Protein AF-A0A7J8DGW2-F1 (afdb_monomer_lite)

Organism: Rousettus aegyptiacus (NCBI:txid9407)

Sequence (157 aa):
MSVVNRGDPYPQEVGATVQRVMEKLSYSNPYRLVWQSKVGPMPWLGPQTDETIKGLCKRGWKNILLVPIAFTSDHIETLYELDIEYSQVLANECGVENIRRAESLNGNPLFSKALADLVHSHIQSNELCSKQLTLSCPLCVNPVCRETKSFFTSQQL

Foldseek 3Di:
DVCVVLPPCVVVVLVVQVVVVCVVVVVPDDDDDADEDDDDDDDDDGDYPLVVLLVCLVVVNQAEEAEPRPDAADDCCVVPVQVPVVQPVSSVVSVRPYYYYDHGNHVPVVVVVVVVVVVVVCVVVVDLDDPCLCDDRNNDPDPVSVVVSCVSVVDDD

InterPro domains:
  IPR001015 Ferrochelatase [PF00762] (2-122)
  IPR001015 Ferrochelatase [PTHR11108] (1-139)
  IPR001015 Ferrochelatase [TIGR00109] (1-122)
  IPR033644 Ferrochelatase, C-terminal [cd00419] (1-106)

Structure (mmCIF, N/CA/C/O backbone):
data_AF-A0A7J8DGW2-F1
#
_entry.id   AF-A0A7J8DGW2-F1
#
loop_
_atom_site.group_PDB
_atom_site.id
_atom_site.type_symbol
_atom_site.label_atom_id
_atom_site.label_alt_id
_atom_site.label_comp_id
_atom_site.label_asym_id
_atom_site.label_entity_id
_atom_site.label_seq_id
_atom_site.pdbx_PDB_ins_code
_atom_site.Cartn_x
_atom_site.Cartn_y
_atom_site.Cartn_z
_atom_site.occupancy
_atom_site.B_iso_or_equiv
_atom_site.auth_seq_id
_atom_site.auth_comp_id
_atom_site.auth_asym_id
_atom_site.auth_atom_id
_atom_site.pdbx_PDB_model_num
ATOM 1 N N . MET A 1 1 ? 5.940 15.352 2.378 1.00 74.75 1 MET A N 1
ATOM 2 C CA . MET A 1 1 ? 5.194 15.985 1.271 1.00 74.75 1 MET A CA 1
ATOM 3 C C . MET A 1 1 ? 6.064 16.221 0.052 1.00 74.75 1 MET A C 1
ATOM 5 O O . MET A 1 1 ? 5.565 16.010 -1.037 1.00 74.75 1 MET A O 1
ATOM 9 N N . SER A 1 2 ? 7.343 16.590 0.191 1.00 78.31 2 SER A N 1
ATOM 10 C CA . SER A 1 2 ? 8.256 16.771 -0.955 1.00 78.31 2 SER A CA 1
ATOM 11 C C . SER A 1 2 ? 8.295 15.573 -1.914 1.00 78.31 2 SER A C 1
ATOM 13 O O . SER A 1 2 ? 8.260 15.769 -3.122 1.00 78.31 2 SER A O 1
ATOM 15 N N . VAL A 1 3 ? 8.303 14.344 -1.385 1.00 83.50 3 VAL A N 1
ATOM 16 C CA . VAL A 1 3 ? 8.244 13.110 -2.185 1.00 83.50 3 VAL A CA 1
ATOM 17 C C . VAL A 1 3 ? 6.927 12.998 -2.949 1.00 83.50 3 VAL A C 1
ATOM 19 O O . VAL A 1 3 ? 6.945 12.955 -4.167 1.00 83.50 3 VAL A O 1
ATOM 22 N N . VAL A 1 4 ? 5.782 13.042 -2.267 1.00 90.75 4 VAL A N 1
ATOM 23 C CA . VAL A 1 4 ? 4.461 12.968 -2.919 1.00 90.75 4 VAL A CA 1
ATOM 24 C C . VAL A 1 4 ? 4.291 14.066 -3.972 1.00 90.75 4 VAL A C 1
ATOM 26 O O . VAL A 1 4 ? 3.930 13.785 -5.110 1.00 90.75 4 VAL A O 1
ATOM 29 N N . ASN A 1 5 ? 4.643 15.306 -3.628 1.00 94.31 5 ASN A N 1
ATOM 30 C CA . ASN A 1 5 ? 4.501 16.465 -4.509 1.00 94.31 5 ASN A CA 1
ATOM 31 C C . ASN A 1 5 ? 5.420 16.410 -5.736 1.00 94.31 5 ASN A C 1
ATOM 33 O O . ASN A 1 5 ? 5.155 17.115 -6.705 1.00 94.31 5 ASN A O 1
ATOM 37 N N . ARG A 1 6 ? 6.475 15.579 -5.731 1.00 95.56 6 ARG A N 1
ATOM 38 C CA . ARG A 1 6 ? 7.305 15.368 -6.929 1.00 95.56 6 ARG A CA 1
ATOM 39 C C . ARG A 1 6 ? 6.632 14.465 -7.970 1.00 95.56 6 ARG A C 1
ATOM 41 O O . ARG A 1 6 ? 7.143 14.346 -9.081 1.00 95.56 6 ARG A O 1
ATOM 48 N N . GLY A 1 7 ? 5.497 13.864 -7.604 1.00 96.94 7 GLY A N 1
ATOM 49 C CA . GLY A 1 7 ? 4.709 12.921 -8.394 1.00 96.94 7 GLY A CA 1
ATOM 50 C C . GLY A 1 7 ? 5.125 11.475 -8.153 1.00 96.94 7 GLY A C 1
ATOM 51 O O . GLY A 1 7 ? 5.351 10.724 -9.097 1.00 96.94 7 GLY A O 1
ATOM 52 N N . ASP A 1 8 ? 5.295 11.117 -6.882 1.00 97.88 8 ASP A N 1
ATOM 53 C CA . ASP A 1 8 ? 5.523 9.733 -6.472 1.00 97.88 8 ASP A CA 1
ATOM 54 C C . ASP A 1 8 ? 4.230 8.910 -6.668 1.00 97.88 8 ASP A C 1
ATOM 56 O O . ASP A 1 8 ? 3.169 9.367 -6.229 1.00 97.88 8 ASP A O 1
ATOM 60 N N . PRO A 1 9 ? 4.271 7.742 -7.339 1.00 98.12 9 PRO A N 1
ATOM 61 C CA . PRO A 1 9 ? 3.064 6.980 -7.677 1.00 98.12 9 PRO A CA 1
ATOM 62 C C . PRO A 1 9 ? 2.438 6.268 -6.468 1.00 98.12 9 PRO A C 1
ATOM 64 O O . PRO A 1 9 ? 1.257 5.918 -6.499 1.00 98.12 9 PRO A O 1
ATOM 67 N N . TYR A 1 10 ? 3.199 6.098 -5.381 1.00 97.88 10 TYR A N 1
ATOM 68 C CA . TYR A 1 10 ? 2.835 5.260 -4.242 1.00 97.88 10 TYR A CA 1
ATOM 69 C C . TYR A 1 10 ? 1.435 5.534 -3.657 1.00 97.88 10 TYR A C 1
ATOM 71 O O . TYR A 1 10 ? 0.680 4.577 -3.480 1.00 97.88 10 TYR A O 1
ATOM 79 N N . PRO A 1 11 ? 1.000 6.789 -3.400 1.00 97.75 11 PRO A N 1
ATOM 80 C CA . PRO A 1 11 ? -0.316 7.017 -2.804 1.00 97.75 11 PRO A CA 1
ATOM 81 C C . PRO A 1 11 ? -1.478 6.535 -3.676 1.00 97.75 11 PRO A C 1
ATOM 83 O O . PRO A 1 11 ? -2.492 6.069 -3.155 1.00 97.75 11 PRO A O 1
ATOM 86 N N . GLN A 1 12 ? -1.328 6.645 -4.999 1.00 98.38 12 GLN A N 1
ATOM 87 C CA . GLN A 1 12 ? -2.347 6.214 -5.948 1.00 98.38 12 GLN A CA 1
ATOM 88 C C . GLN A 1 12 ? -2.410 4.685 -6.016 1.00 98.38 12 GLN A C 1
ATOM 90 O O . GLN A 1 12 ? -3.507 4.129 -5.968 1.00 98.38 12 GLN A O 1
ATOM 95 N N . GLU A 1 13 ? -1.260 4.012 -6.060 1.00 98.69 13 GLU A N 1
ATOM 96 C CA . GLU A 1 13 ? -1.193 2.549 -6.122 1.00 98.69 13 GLU A CA 1
ATOM 97 C C . GLU A 1 13 ? -1.698 1.898 -4.827 1.00 98.69 13 GLU A C 1
ATOM 99 O O . GLU A 1 13 ? -2.487 0.953 -4.874 1.00 98.69 13 GLU A O 1
ATOM 104 N N . VAL A 1 14 ? -1.353 2.453 -3.659 1.00 98.62 14 VAL A N 1
ATOM 105 C CA . VAL A 1 14 ? -1.909 1.999 -2.371 1.00 98.62 14 VAL A CA 1
ATOM 106 C C . VAL A 1 14 ? -3.424 2.208 -2.328 1.00 98.62 14 VAL A C 1
ATOM 108 O O . VAL A 1 14 ? -4.160 1.308 -1.917 1.00 98.62 14 VAL A O 1
ATOM 111 N N . GLY A 1 15 ? -3.913 3.360 -2.799 1.00 98.62 15 GLY A N 1
ATOM 112 C CA . GLY A 1 15 ? -5.348 3.625 -2.924 1.00 98.62 15 GLY A CA 1
ATOM 113 C C . GLY A 1 15 ? -6.062 2.609 -3.821 1.00 98.62 15 GLY A C 1
ATOM 114 O O . GLY A 1 15 ? -7.143 2.134 -3.469 1.00 98.62 15 GLY A O 1
ATOM 115 N N . ALA A 1 16 ? -5.439 2.218 -4.937 1.00 98.81 16 ALA A N 1
ATOM 116 C CA . ALA A 1 16 ? -5.964 1.189 -5.828 1.00 98.81 16 ALA A CA 1
ATOM 117 C C . ALA A 1 16 ? -6.037 -0.188 -5.142 1.00 98.81 16 ALA A C 1
ATOM 119 O O . ALA A 1 16 ? -7.059 -0.867 -5.255 1.00 98.81 16 ALA A O 1
ATOM 120 N N . THR A 1 17 ? -5.013 -0.581 -4.378 1.00 98.81 17 THR A N 1
ATOM 121 C CA . THR A 1 17 ? -5.021 -1.833 -3.601 1.00 98.81 17 THR A CA 1
ATOM 122 C C . THR A 1 17 ? -6.153 -1.853 -2.576 1.00 98.81 17 THR A C 1
ATOM 124 O O . THR A 1 17 ? -6.921 -2.816 -2.532 1.00 98.81 17 THR A O 1
ATOM 127 N N . VAL A 1 18 ? -6.321 -0.773 -1.801 1.00 98.75 18 VAL A N 1
ATOM 128 C CA . VAL A 1 18 ? -7.431 -0.647 -0.839 1.00 98.75 18 VAL A CA 1
ATOM 129 C C . VAL A 1 18 ? -8.774 -0.806 -1.547 1.00 98.75 18 VAL A C 1
ATOM 131 O O . VAL A 1 18 ? -9.624 -1.567 -1.089 1.00 98.75 18 VAL A O 1
ATOM 134 N N . GLN A 1 19 ? -8.956 -0.135 -2.686 1.00 98.75 19 GLN A N 1
ATOM 135 C CA . GLN A 1 19 ? -10.193 -0.213 -3.456 1.00 98.75 19 GLN A CA 1
ATOM 136 C C . GLN A 1 19 ? -10.509 -1.654 -3.887 1.00 98.75 19 GLN A C 1
ATOM 138 O O . GLN A 1 19 ? -11.624 -2.124 -3.670 1.00 98.75 19 GLN A O 1
ATOM 143 N N . ARG A 1 20 ? -9.521 -2.392 -4.415 1.00 98.81 20 ARG A N 1
ATOM 144 C CA . ARG A 1 20 ? -9.693 -3.800 -4.820 1.00 98.81 20 ARG A CA 1
ATOM 145 C C . ARG A 1 20 ? -10.025 -4.724 -3.653 1.00 98.81 20 ARG A C 1
ATOM 147 O O . ARG A 1 20 ? -10.849 -5.626 -3.806 1.00 98.81 20 ARG A O 1
ATOM 154 N N . VAL A 1 21 ? -9.421 -4.500 -2.486 1.00 98.75 21 VAL A N 1
ATOM 155 C CA . VAL A 1 21 ? -9.746 -5.258 -1.269 1.00 98.75 21 VAL A CA 1
ATOM 156 C C . VAL A 1 21 ? -11.194 -5.001 -0.852 1.00 98.75 21 VAL A C 1
ATOM 158 O O . VAL A 1 21 ? -11.938 -5.950 -0.609 1.00 98.75 21 VAL A O 1
ATOM 161 N N . MET A 1 22 ? -11.630 -3.742 -0.834 1.00 98.75 22 MET A N 1
ATOM 162 C CA . MET A 1 22 ? -12.994 -3.397 -0.426 1.00 98.75 22 MET A CA 1
ATOM 163 C C . MET A 1 22 ? -14.056 -3.875 -1.423 1.00 98.75 22 MET A C 1
ATOM 165 O O . MET A 1 22 ? -15.109 -4.349 -0.994 1.00 98.75 22 MET A O 1
ATOM 169 N N . GLU A 1 23 ? -13.762 -3.846 -2.728 1.00 98.81 23 GLU A N 1
ATOM 170 C CA . GLU A 1 23 ? -14.583 -4.485 -3.767 1.00 98.81 23 GLU A CA 1
ATOM 171 C C . GLU A 1 23 ? -14.743 -5.986 -3.500 1.00 98.81 23 GLU A C 1
ATOM 173 O O . GLU A 1 23 ? -15.860 -6.505 -3.500 1.00 98.81 23 GLU A O 1
ATOM 178 N N . LYS A 1 24 ? -13.639 -6.690 -3.213 1.00 98.62 24 LYS A N 1
ATOM 179 C CA . LYS A 1 24 ? -13.655 -8.131 -2.920 1.00 98.62 24 LYS A CA 1
ATOM 180 C C . LYS A 1 24 ? -14.465 -8.463 -1.664 1.00 98.62 24 LYS A C 1
ATOM 182 O O . LYS A 1 24 ? -15.117 -9.505 -1.624 1.00 98.62 24 LYS A O 1
ATOM 187 N N . LEU A 1 25 ? -14.445 -7.578 -0.669 1.00 98.62 25 LEU A N 1
ATOM 188 C CA . LEU A 1 25 ? -15.220 -7.683 0.571 1.00 98.62 25 LEU A CA 1
ATOM 189 C C . LEU A 1 25 ? -16.665 -7.174 0.432 1.00 98.62 25 LEU A C 1
ATOM 191 O O . LEU A 1 25 ? -17.389 -7.117 1.422 1.00 98.62 25 LEU A O 1
ATOM 195 N N . SER A 1 26 ? -17.099 -6.802 -0.779 1.00 98.56 26 SER A N 1
ATOM 196 C CA . SER A 1 26 ? -18.443 -6.267 -1.049 1.00 98.56 26 SER A CA 1
ATOM 197 C C . SER A 1 26 ? -18.811 -5.074 -0.158 1.00 98.56 26 SER A C 1
ATOM 199 O O . SER A 1 26 ? -19.972 -4.906 0.205 1.00 98.56 26 SER A O 1
ATOM 201 N N . TYR A 1 27 ? -17.818 -4.260 0.219 1.00 98.44 27 TYR A N 1
ATOM 202 C CA . TYR A 1 27 ? -17.980 -3.114 1.120 1.00 98.44 27 TYR A CA 1
ATOM 203 C C . TYR A 1 27 ? -18.729 -3.446 2.422 1.00 98.44 27 TYR A C 1
ATOM 205 O O . TYR A 1 27 ? -19.498 -2.628 2.925 1.00 98.44 27 TYR A O 1
ATOM 213 N N . SER A 1 28 ? -18.498 -4.636 2.990 1.00 98.56 28 SER A N 1
ATOM 214 C CA . SER A 1 28 ? -19.184 -5.102 4.206 1.00 98.56 28 SER A CA 1
ATOM 215 C C . SER A 1 28 ? -19.019 -4.175 5.418 1.00 98.56 28 SER A C 1
ATOM 217 O O . SER A 1 28 ? -19.827 -4.216 6.343 1.00 98.56 28 SER A O 1
ATOM 219 N N . ASN A 1 29 ? -17.974 -3.341 5.429 1.00 98.62 29 ASN A N 1
ATOM 220 C CA . ASN A 1 29 ? -17.651 -2.405 6.501 1.00 98.62 29 ASN A CA 1
ATOM 221 C C . ASN A 1 29 ? -17.153 -1.064 5.927 1.00 98.62 29 ASN A C 1
ATOM 223 O O . ASN A 1 29 ? -16.546 -1.039 4.851 1.00 98.62 29 ASN A O 1
ATOM 227 N N . PRO A 1 30 ? -17.356 0.061 6.641 1.00 98.44 30 PRO A N 1
ATOM 228 C CA . PRO A 1 30 ? -16.754 1.338 6.269 1.00 98.44 30 PRO A CA 1
ATOM 229 C C . PRO A 1 30 ? -15.231 1.298 6.453 1.00 98.44 30 PRO A C 1
ATOM 231 O O . PRO A 1 30 ? -14.725 0.644 7.362 1.00 98.44 30 PRO A O 1
ATOM 234 N N . TYR A 1 31 ? -14.500 2.043 5.621 1.00 98.69 31 TYR A N 1
ATOM 235 C CA . TYR A 1 31 ? -13.035 2.069 5.652 1.00 98.69 31 TYR A CA 1
ATOM 236 C C . TYR A 1 31 ? -12.464 3.469 5.407 1.00 98.69 31 TYR A C 1
ATOM 238 O O . TYR A 1 31 ? -13.136 4.368 4.883 1.00 98.69 31 TYR A O 1
ATOM 246 N N . ARG A 1 32 ? -11.195 3.652 5.781 1.00 98.50 32 ARG A N 1
ATOM 247 C CA . ARG A 1 32 ? -10.353 4.804 5.436 1.00 98.50 32 ARG A CA 1
ATOM 248 C C . ARG A 1 32 ? -8.932 4.315 5.172 1.00 98.50 32 ARG A C 1
ATOM 250 O O . ARG A 1 32 ? -8.439 3.471 5.909 1.00 98.50 32 ARG A O 1
ATOM 257 N N . LEU A 1 33 ? -8.286 4.873 4.149 1.00 98.56 33 LEU A N 1
ATOM 258 C CA . LEU A 1 33 ? -6.838 4.768 3.973 1.00 98.56 33 LEU A CA 1
ATOM 259 C C . LEU A 1 33 ? -6.174 5.900 4.763 1.00 98.56 33 LEU A C 1
ATOM 261 O O . LEU A 1 33 ? -6.523 7.068 4.583 1.00 98.56 33 LEU A O 1
ATOM 265 N N . VAL A 1 34 ? -5.239 5.534 5.634 1.00 97.56 34 VAL A N 1
ATOM 266 C CA . VAL A 1 34 ? -4.460 6.437 6.488 1.00 97.56 34 VAL A CA 1
ATOM 267 C C . VAL A 1 34 ? -2.986 6.045 6.443 1.00 97.56 34 VAL A C 1
ATOM 269 O O . VAL A 1 34 ? -2.650 4.974 5.939 1.00 97.56 34 VAL A O 1
ATOM 272 N N . TRP A 1 35 ? -2.107 6.914 6.937 1.00 95.69 35 TRP A N 1
ATOM 273 C CA . TRP A 1 35 ? -0.656 6.757 6.806 1.00 95.69 35 TRP A CA 1
ATOM 274 C C . TRP A 1 35 ? -0.005 6.688 8.185 1.00 95.69 35 TRP A C 1
ATOM 276 O O . TRP A 1 35 ? -0.466 7.329 9.128 1.00 95.69 35 TRP A O 1
ATOM 286 N N . GLN A 1 36 ? 1.039 5.883 8.323 1.00 91.19 36 GLN A N 1
ATOM 287 C CA . GLN A 1 36 ? 1.741 5.660 9.590 1.00 91.19 36 GLN A CA 1
ATOM 288 C C . GLN A 1 36 ? 3.219 6.038 9.481 1.00 91.19 36 GLN A C 1
ATOM 290 O O . GLN A 1 36 ? 3.696 6.394 8.399 1.00 91.19 36 GLN A O 1
ATOM 295 N N . SER A 1 37 ? 3.920 5.949 10.613 1.00 81.31 37 SER A N 1
ATOM 296 C CA . SER A 1 37 ? 5.384 6.007 10.686 1.00 81.31 37 SER A CA 1
ATOM 297 C C . SER A 1 37 ? 5.984 7.318 10.156 1.00 81.31 37 SER A C 1
ATOM 299 O O . SER A 1 37 ? 7.046 7.353 9.531 1.00 81.31 37 SER A O 1
ATOM 301 N N . LYS A 1 38 ? 5.305 8.445 10.424 1.00 84.50 38 LYS A N 1
ATOM 302 C CA . LYS A 1 38 ? 5.885 9.780 10.236 1.00 84.50 38 LYS A CA 1
ATOM 303 C C . LYS A 1 38 ? 7.097 9.937 11.153 1.00 84.50 38 LYS A C 1
ATOM 305 O O . LYS A 1 38 ? 6.958 9.957 12.373 1.00 84.50 38 LYS A O 1
ATOM 310 N N . VAL A 1 39 ? 8.262 10.189 10.559 1.00 82.88 39 VAL A N 1
ATOM 311 C CA . VAL A 1 39 ? 9.483 10.539 11.297 1.00 82.88 39 VAL A CA 1
ATOM 312 C C . VAL A 1 39 ? 9.917 11.980 11.025 1.00 82.88 39 VAL A C 1
ATOM 314 O O . VAL A 1 39 ? 9.900 12.478 9.895 1.00 82.88 39 VAL A O 1
ATOM 317 N N . GLY A 1 40 ? 10.321 12.671 12.088 1.00 85.81 40 GLY A N 1
ATOM 318 C CA . GLY A 1 40 ? 10.801 14.049 12.023 1.00 85.81 40 GLY A CA 1
ATOM 319 C C . GLY A 1 40 ? 9.708 15.117 11.832 1.00 85.81 40 GLY A C 1
ATOM 320 O O . GLY A 1 40 ? 8.514 14.823 11.733 1.00 85.81 40 GLY A O 1
ATOM 321 N N . PRO A 1 41 ? 10.112 16.400 11.798 1.00 86.88 41 PRO A N 1
ATOM 322 C CA . PRO A 1 41 ? 9.188 17.533 11.889 1.00 86.88 41 PRO A CA 1
ATOM 323 C C . PRO A 1 41 ? 8.557 17.938 10.551 1.00 86.88 41 PRO A C 1
ATOM 325 O O . PRO A 1 41 ? 7.601 18.712 10.532 1.00 86.88 41 PRO A O 1
ATOM 328 N N . MET A 1 42 ? 9.089 17.450 9.427 1.00 88.31 42 MET A N 1
ATOM 329 C CA . MET A 1 42 ? 8.631 17.858 8.098 1.00 88.31 42 MET A CA 1
ATOM 330 C C . MET A 1 42 ? 7.170 17.443 7.851 1.00 88.31 42 MET A C 1
ATOM 332 O O . MET A 1 42 ? 6.671 16.544 8.521 1.00 88.31 42 MET A O 1
ATOM 336 N N . PRO A 1 43 ? 6.448 18.060 6.896 1.00 87.62 43 PRO A N 1
ATOM 337 C CA . PRO A 1 43 ? 5.099 17.620 6.540 1.00 87.62 43 PRO A CA 1
ATOM 338 C C . PRO A 1 43 ? 5.109 16.251 5.848 1.00 87.62 43 PRO A C 1
ATOM 340 O O . PRO A 1 43 ? 5.881 16.044 4.907 1.00 87.62 43 PRO A O 1
ATOM 343 N N . TRP A 1 44 ? 4.208 15.348 6.238 1.00 92.12 44 TRP A N 1
ATOM 344 C CA . TRP A 1 44 ? 4.013 14.015 5.643 1.00 92.12 44 TRP A CA 1
ATOM 345 C C . TRP A 1 44 ? 2.629 13.891 5.013 1.00 92.12 44 TRP A C 1
ATOM 347 O O . TRP A 1 44 ? 1.768 14.743 5.226 1.00 92.12 44 TRP A O 1
ATOM 357 N N . LEU A 1 45 ? 2.443 12.845 4.209 1.00 93.00 45 LEU A N 1
ATOM 358 C CA . LEU A 1 45 ? 1.124 12.491 3.706 1.00 93.00 45 LEU A CA 1
ATOM 359 C C . LEU A 1 45 ? 0.239 12.074 4.885 1.00 93.00 45 LEU A C 1
ATOM 361 O O . LEU A 1 45 ? 0.686 11.337 5.760 1.00 93.00 45 LEU A O 1
ATOM 365 N N . GLY A 1 46 ? -0.981 12.599 4.928 1.00 93.50 46 GLY A N 1
ATOM 366 C CA . GLY A 1 46 ? -1.942 12.350 5.997 1.00 93.50 46 GLY A CA 1
ATOM 367 C C . GLY A 1 46 ? -3.287 11.845 5.465 1.00 93.50 46 GLY A C 1
ATOM 368 O O . GLY A 1 46 ? -3.466 11.746 4.249 1.00 93.50 46 GLY A O 1
ATOM 369 N N . PRO A 1 47 ? -4.232 11.522 6.365 1.00 95.75 47 PRO A N 1
ATOM 370 C CA . PRO A 1 47 ? -4.140 11.679 7.826 1.00 95.75 47 PRO A CA 1
ATOM 371 C C . PRO A 1 47 ? -3.225 10.635 8.494 1.00 95.75 47 PRO A C 1
ATOM 373 O O . PRO A 1 47 ? -2.990 9.569 7.924 1.00 95.75 47 PRO A O 1
ATOM 376 N N . GLN A 1 48 ? -2.701 10.956 9.685 1.00 94.12 48 GLN A N 1
ATOM 377 C CA . GLN A 1 48 ? -1.867 10.036 10.471 1.00 94.12 48 GLN A CA 1
ATOM 378 C C . GLN A 1 48 ? -2.725 8.976 11.175 1.00 94.12 48 GLN A C 1
ATOM 380 O O . GLN A 1 48 ? -3.865 9.247 11.568 1.00 94.12 48 GLN A O 1
ATOM 385 N N . THR A 1 49 ? -2.194 7.764 11.315 1.00 93.56 49 THR A N 1
ATOM 386 C CA . THR A 1 49 ? -2.923 6.607 11.862 1.00 93.56 49 THR A CA 1
ATOM 387 C C . THR A 1 49 ? -3.303 6.820 13.326 1.00 93.56 49 THR A C 1
ATOM 389 O O . THR A 1 49 ? -4.468 6.647 13.684 1.00 93.56 49 THR A O 1
ATOM 392 N N . ASP A 1 50 ? -2.372 7.291 14.152 1.00 90.81 50 ASP A N 1
ATOM 393 C CA . ASP A 1 50 ? -2.585 7.587 15.571 1.00 90.81 50 ASP A CA 1
ATOM 394 C C . ASP A 1 50 ? -3.635 8.696 15.788 1.00 90.81 50 ASP A C 1
ATOM 396 O O . ASP A 1 50 ? -4.580 8.541 16.567 1.00 90.81 50 ASP A O 1
ATOM 400 N N . GLU A 1 51 ? -3.531 9.803 15.049 1.00 92.44 51 GLU A N 1
ATOM 401 C CA . GLU A 1 51 ? -4.497 10.903 15.081 1.00 92.44 51 GLU A CA 1
ATOM 402 C C . GLU A 1 51 ? -5.880 10.452 14.599 1.00 92.44 51 GLU A C 1
ATOM 404 O O . GLU A 1 51 ? -6.904 10.880 15.143 1.00 92.44 51 GLU A O 1
ATOM 409 N N . THR A 1 52 ? -5.926 9.558 13.607 1.00 94.38 52 THR A N 1
ATOM 410 C CA . THR A 1 52 ? -7.182 9.003 13.096 1.00 94.38 52 THR A CA 1
ATOM 411 C C . THR A 1 52 ? -7.846 8.107 14.131 1.00 94.38 52 THR A C 1
ATOM 413 O O . THR A 1 52 ? -9.041 8.273 14.368 1.00 94.38 52 THR A O 1
ATOM 416 N N . ILE A 1 53 ? -7.101 7.214 14.790 1.00 92.44 53 ILE A N 1
ATOM 417 C CA . ILE A 1 53 ? -7.629 6.366 15.870 1.00 92.44 53 ILE A CA 1
ATOM 418 C C . ILE A 1 53 ? -8.214 7.251 16.979 1.00 92.44 53 ILE A C 1
ATOM 420 O O . ILE A 1 53 ? -9.398 7.130 17.295 1.00 92.44 53 ILE A O 1
ATOM 424 N N . LYS A 1 54 ? -7.449 8.238 17.477 1.00 92.00 54 LYS A N 1
ATOM 425 C CA . LYS A 1 54 ? -7.924 9.237 18.462 1.00 92.00 54 LYS A CA 1
ATOM 426 C C . LYS A 1 54 ? -9.212 9.919 18.003 1.00 92.00 54 LYS A C 1
ATOM 428 O O . LYS A 1 54 ? -10.170 10.069 18.766 1.00 92.00 54 LYS A O 1
ATOM 433 N N . GLY A 1 55 ? -9.225 10.379 16.755 1.00 94.00 55 GLY A N 1
ATOM 434 C CA . GLY A 1 55 ? -10.338 11.109 16.163 1.00 94.00 55 GLY A CA 1
ATOM 435 C C . GLY A 1 55 ? -11.601 10.264 15.999 1.00 94.00 55 GLY A C 1
ATOM 436 O O . GLY A 1 55 ? -12.699 10.784 16.215 1.00 94.00 55 GLY A O 1
ATOM 437 N N . LEU A 1 56 ? -11.457 8.991 15.631 1.00 95.06 56 LEU A N 1
ATOM 438 C CA . LEU A 1 56 ? -12.550 8.031 15.493 1.00 95.06 56 LEU A CA 1
ATOM 439 C C . LEU A 1 56 ? -13.150 7.681 16.858 1.00 95.06 56 LEU A C 1
ATOM 441 O O . LEU A 1 56 ? -14.367 7.798 17.019 1.00 95.06 56 LEU A O 1
ATOM 445 N N . CYS A 1 57 ? -12.315 7.391 17.860 1.00 91.75 57 CYS A N 1
ATOM 446 C CA . CYS A 1 57 ? -12.767 7.110 19.226 1.00 91.75 57 CYS A CA 1
ATOM 447 C C . CYS A 1 57 ? -13.573 8.275 19.815 1.00 91.75 57 CYS A C 1
ATOM 449 O O . CYS A 1 57 ? -14.683 8.079 20.309 1.00 91.75 57 CYS A O 1
ATOM 451 N N . L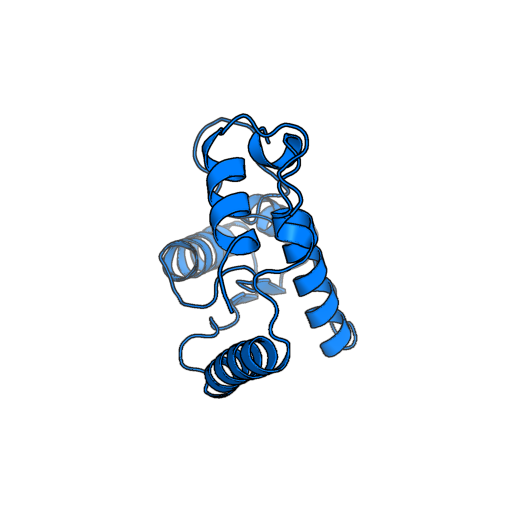YS A 1 58 ? -13.082 9.517 19.668 1.00 93.12 58 LYS A N 1
ATOM 452 C CA . LYS A 1 58 ? -13.801 10.736 20.098 1.00 93.12 58 LYS A CA 1
ATOM 453 C C . LYS A 1 58 ? -15.164 10.915 19.422 1.00 93.12 58 LYS A C 1
ATOM 455 O O . LYS A 1 58 ? -16.008 11.641 19.935 1.00 93.12 58 LYS A O 1
ATOM 460 N N . ARG A 1 59 ? -15.375 10.282 18.265 1.00 95.38 59 ARG A N 1
ATOM 461 C CA . ARG A 1 59 ? -16.630 10.300 17.499 1.00 95.38 59 ARG A CA 1
ATOM 462 C C . ARG A 1 59 ? -17.498 9.060 17.743 1.00 95.38 59 ARG A C 1
ATOM 464 O O . ARG A 1 59 ? -18.482 8.878 17.037 1.00 95.38 59 ARG A O 1
ATOM 471 N N . GLY A 1 60 ? -17.146 8.220 18.717 1.00 94.88 60 GLY A N 1
ATOM 472 C CA . GLY A 1 60 ? -17.915 7.038 19.110 1.00 94.88 60 GLY A CA 1
ATOM 473 C C . GLY A 1 60 ? -17.572 5.753 18.353 1.00 94.88 60 GLY A C 1
ATOM 474 O O . GLY A 1 60 ? -18.184 4.724 18.622 1.00 94.88 60 GLY A O 1
ATOM 475 N N . TRP A 1 61 ? -16.592 5.766 17.444 1.00 95.62 61 TRP A N 1
ATOM 476 C CA . TRP A 1 61 ? -16.120 4.548 16.778 1.00 95.62 61 TRP A CA 1
ATOM 477 C C . TRP A 1 61 ? -15.120 3.826 17.677 1.00 95.62 61 TRP A C 1
ATOM 479 O O . TRP A 1 61 ? -13.970 4.246 17.789 1.00 95.62 61 TRP A O 1
ATOM 489 N N . LYS A 1 62 ? -15.565 2.749 18.326 1.00 93.56 62 LYS A N 1
ATOM 490 C CA . LYS A 1 62 ? -14.784 2.037 19.350 1.00 93.56 62 LYS A CA 1
ATOM 491 C C . LYS A 1 62 ? -14.291 0.650 18.939 1.00 93.56 62 LYS A C 1
ATOM 493 O O . LYS A 1 62 ? -13.575 0.015 19.711 1.00 93.56 62 LYS A O 1
ATOM 498 N N . ASN A 1 63 ? -14.661 0.184 17.748 1.00 95.50 63 ASN A N 1
ATOM 499 C CA . ASN A 1 63 ? -14.217 -1.090 17.192 1.00 95.50 63 ASN A CA 1
ATOM 500 C C . ASN A 1 63 ? -13.462 -0.809 15.887 1.00 95.50 63 ASN A C 1
ATOM 502 O O . ASN A 1 63 ? -14.061 -0.356 14.911 1.00 95.50 63 ASN A O 1
ATOM 506 N N . ILE A 1 64 ? -12.147 -1.025 15.888 1.00 95.31 64 ILE A N 1
ATOM 507 C CA . ILE A 1 64 ? -11.242 -0.647 14.795 1.00 95.31 64 ILE A CA 1
ATOM 508 C C . ILE A 1 64 ? -10.426 -1.870 14.359 1.00 95.31 64 ILE A C 1
ATOM 510 O O . ILE A 1 64 ? -9.870 -2.589 15.188 1.00 95.31 64 ILE A O 1
ATOM 514 N N . LEU A 1 65 ? -10.334 -2.097 13.048 1.00 96.69 65 LEU A N 1
ATOM 515 C CA . LEU A 1 65 ? -9.439 -3.090 12.452 1.00 96.69 65 LEU A CA 1
ATOM 516 C C . LEU A 1 65 ? -8.349 -2.370 11.651 1.00 96.69 65 LEU A C 1
ATOM 518 O O . LEU A 1 65 ? -8.644 -1.679 10.678 1.00 96.69 65 LEU A O 1
ATOM 522 N N . LEU A 1 66 ? -7.098 -2.547 12.063 1.00 95.88 66 LEU A N 1
ATOM 523 C CA . LEU A 1 66 ? -5.908 -2.064 11.372 1.00 95.88 66 LEU A CA 1
ATOM 524 C C . LEU A 1 66 ? -5.481 -3.104 10.332 1.00 95.88 66 LEU A C 1
ATOM 526 O O . LEU A 1 66 ? -5.423 -4.297 10.630 1.00 95.88 66 LEU A O 1
ATOM 530 N N . VAL A 1 67 ? -5.177 -2.664 9.112 1.00 97.38 67 VAL A N 1
ATOM 531 C CA . VAL A 1 67 ? -4.775 -3.550 8.010 1.00 97.38 67 VAL A CA 1
ATOM 532 C C . VAL A 1 67 ? -3.442 -3.056 7.439 1.00 97.38 67 VAL A C 1
ATOM 534 O O . VAL A 1 67 ? -3.423 -1.975 6.844 1.00 97.38 67 VAL A O 1
ATOM 537 N N . PRO A 1 68 ? -2.333 -3.807 7.593 1.00 96.38 68 PRO A N 1
ATOM 538 C CA . PRO A 1 68 ? -1.040 -3.440 7.018 1.00 96.38 68 PRO A CA 1
ATOM 539 C C . PRO A 1 68 ? -1.062 -3.666 5.500 1.00 96.38 68 PRO A C 1
ATOM 541 O O . PRO A 1 68 ? -0.715 -4.729 4.999 1.00 96.38 68 PRO A O 1
ATOM 544 N N . ILE A 1 69 ? -1.545 -2.672 4.752 1.00 97.81 69 ILE A N 1
ATOM 545 C CA . ILE A 1 69 ? -1.887 -2.844 3.330 1.00 97.81 69 ILE A CA 1
ATOM 546 C C . ILE A 1 69 ? -0.688 -2.727 2.376 1.00 97.81 69 ILE A C 1
ATOM 548 O O . ILE A 1 69 ? -0.757 -3.199 1.244 1.00 97.81 69 ILE A O 1
ATOM 552 N N . ALA A 1 70 ? 0.392 -2.071 2.806 1.00 96.94 70 ALA A N 1
ATOM 553 C CA . ALA A 1 70 ? 1.505 -1.677 1.939 1.00 96.94 70 ALA A CA 1
ATOM 554 C C . ALA A 1 70 ? 2.824 -2.405 2.248 1.00 96.94 70 ALA A C 1
ATOM 556 O O . ALA A 1 70 ? 3.866 -2.054 1.699 1.00 96.94 70 ALA A O 1
ATOM 557 N N . PHE A 1 71 ? 2.788 -3.420 3.114 1.00 96.25 71 PHE A N 1
ATOM 558 C CA . PHE A 1 71 ? 3.940 -4.263 3.417 1.00 96.25 71 PHE A CA 1
ATOM 559 C C . PHE A 1 71 ? 3.479 -5.682 3.768 1.00 96.25 71 PHE A C 1
ATOM 561 O O . PHE A 1 71 ? 2.436 -5.864 4.389 1.00 96.25 71 PHE A O 1
ATOM 568 N N . THR A 1 72 ? 4.223 -6.698 3.329 1.00 96.38 72 THR A N 1
ATOM 569 C CA . THR A 1 72 ? 3.697 -8.074 3.231 1.00 96.38 72 THR A CA 1
ATOM 570 C C . THR A 1 72 ? 4.094 -8.997 4.381 1.00 96.38 72 THR A C 1
ATOM 572 O O . THR A 1 72 ? 3.485 -10.051 4.546 1.00 96.38 72 THR A O 1
ATOM 575 N N . SER A 1 73 ? 5.100 -8.640 5.175 1.00 93.94 73 SER A N 1
ATOM 576 C CA . SER A 1 73 ? 5.551 -9.413 6.339 1.00 93.94 73 SER A CA 1
ATOM 577 C C . SER A 1 73 ? 5.479 -8.578 7.606 1.00 93.94 73 SER A C 1
ATOM 579 O O . SER A 1 73 ? 5.446 -7.352 7.529 1.00 93.94 73 SER A O 1
ATOM 581 N N . ASP A 1 74 ? 5.524 -9.214 8.772 1.00 91.06 74 ASP A N 1
ATOM 582 C CA . ASP A 1 74 ? 5.719 -8.472 10.014 1.00 91.06 74 ASP A CA 1
ATOM 583 C C . ASP A 1 74 ? 7.091 -7.779 10.062 1.00 91.06 74 ASP A C 1
ATOM 585 O O . ASP A 1 74 ? 8.085 -8.265 9.515 1.00 91.06 74 ASP A O 1
ATOM 589 N N . HIS A 1 75 ? 7.113 -6.606 10.688 1.00 88.00 75 HIS A N 1
ATOM 590 C CA . HIS A 1 75 ? 8.271 -5.730 10.856 1.00 88.00 75 HIS A CA 1
ATOM 591 C C . HIS A 1 75 ? 8.027 -4.796 12.052 1.00 88.00 75 HIS A C 1
ATOM 593 O O . HIS A 1 75 ? 7.002 -4.908 12.729 1.00 88.00 75 HIS A O 1
ATOM 599 N N . ILE A 1 76 ? 8.974 -3.903 12.358 1.00 80.50 76 ILE A N 1
ATOM 600 C CA . ILE A 1 76 ? 8.892 -3.048 13.552 1.00 80.50 76 ILE A CA 1
ATOM 601 C C . ILE A 1 76 ? 7.611 -2.204 13.561 1.00 80.50 76 ILE A C 1
ATOM 603 O O . ILE A 1 76 ? 6.926 -2.148 14.579 1.00 80.50 76 ILE A O 1
ATOM 607 N N . GLU A 1 77 ? 7.212 -1.654 12.418 1.00 76.75 77 GLU A N 1
ATOM 608 C CA . GLU A 1 77 ? 5.991 -0.862 12.305 1.00 76.75 77 GLU A CA 1
ATOM 609 C C . GLU A 1 77 ? 4.699 -1.681 12.550 1.00 76.75 77 GLU A C 1
ATOM 611 O O . GLU A 1 77 ? 3.725 -1.127 13.051 1.00 76.75 77 GLU A O 1
ATOM 616 N N . THR A 1 78 ? 4.646 -2.999 12.293 1.00 70.25 78 THR A N 1
ATOM 617 C CA . THR A 1 78 ? 3.461 -3.813 12.655 1.00 70.25 78 THR A CA 1
ATOM 618 C C . THR A 1 78 ? 3.503 -4.301 14.098 1.00 70.25 78 THR A C 1
ATOM 620 O O . THR A 1 78 ? 2.523 -4.152 14.826 1.00 70.25 78 THR A O 1
ATOM 623 N N . LEU A 1 79 ? 4.626 -4.879 14.525 1.00 74.69 79 LEU A N 1
ATOM 624 C CA . LEU A 1 79 ? 4.742 -5.528 15.834 1.00 74.69 79 LEU A CA 1
ATOM 625 C C . LEU A 1 79 ? 4.864 -4.536 16.991 1.00 74.69 79 LEU A C 1
ATOM 627 O O . LEU A 1 79 ? 4.508 -4.873 18.117 1.00 74.69 79 LEU A O 1
ATOM 631 N N . TYR A 1 80 ? 5.387 -3.336 16.739 1.00 77.62 80 TYR A N 1
ATOM 632 C CA . TYR A 1 80 ? 5.575 -2.323 17.770 1.00 77.62 80 TYR A CA 1
ATOM 633 C C . TYR A 1 80 ? 4.560 -1.185 17.637 1.00 77.62 80 TYR A C 1
ATOM 635 O O . TYR A 1 80 ? 3.751 -0.993 18.545 1.00 77.62 80 TYR A O 1
ATOM 643 N N . GLU A 1 81 ? 4.536 -0.458 16.513 1.00 77.00 81 GLU A N 1
ATOM 644 C CA . GLU A 1 81 ? 3.650 0.715 16.391 1.00 77.00 81 GLU A CA 1
ATOM 645 C C . GLU A 1 81 ? 2.168 0.305 16.437 1.00 77.00 81 GLU A C 1
ATOM 647 O O . GLU A 1 81 ? 1.403 0.818 17.254 1.00 77.00 81 GLU A O 1
ATOM 652 N N . LEU A 1 82 ? 1.745 -0.669 15.621 1.00 74.31 82 LEU A N 1
ATOM 653 C CA . LEU A 1 82 ? 0.336 -1.078 15.600 1.00 74.31 82 LEU A CA 1
ATOM 654 C C . LEU A 1 82 ? -0.072 -1.871 16.850 1.00 74.31 82 LEU A C 1
ATOM 656 O O . LEU A 1 82 ? -1.105 -1.569 17.454 1.00 74.31 82 LEU A O 1
ATOM 660 N N . ASP A 1 83 ? 0.701 -2.887 17.234 1.00 75.81 83 ASP A N 1
ATOM 661 C CA . ASP A 1 83 ? 0.298 -3.832 18.286 1.00 75.81 83 ASP A CA 1
ATOM 662 C C . ASP A 1 83 ? 0.544 -3.321 19.711 1.00 75.81 83 ASP A C 1
ATOM 664 O O . ASP A 1 83 ? -0.168 -3.735 20.630 1.00 75.81 83 ASP A O 1
ATOM 668 N N . ILE A 1 84 ? 1.516 -2.427 19.917 1.00 75.56 84 ILE A N 1
ATOM 669 C CA . ILE A 1 84 ? 1.867 -1.910 21.246 1.00 75.56 84 ILE A CA 1
ATOM 670 C C . ILE A 1 84 ? 1.415 -0.456 21.374 1.00 75.56 84 ILE A C 1
ATOM 672 O O . ILE A 1 84 ? 0.519 -0.168 22.171 1.00 75.56 84 ILE A O 1
ATOM 676 N N . GLU A 1 85 ? 1.969 0.467 20.585 1.00 77.19 85 GLU A N 1
ATOM 677 C CA . GLU A 1 85 ? 1.644 1.891 20.748 1.00 77.19 85 GLU A CA 1
ATOM 678 C C . GLU A 1 85 ? 0.165 2.174 20.474 1.00 77.19 85 GLU A C 1
ATOM 680 O O . GLU A 1 85 ? -0.518 2.791 21.293 1.00 77.19 85 GLU A O 1
ATOM 685 N N . TYR A 1 86 ? -0.374 1.699 19.352 1.00 77.88 86 TYR A N 1
ATOM 686 C CA . TYR A 1 86 ? -1.754 2.016 18.993 1.00 77.88 86 TYR A CA 1
ATOM 687 C C . TYR A 1 86 ? -2.755 1.106 19.693 1.00 77.88 86 TYR A C 1
ATOM 689 O O . TYR A 1 86 ? -3.753 1.585 20.238 1.00 77.88 86 TYR A O 1
ATOM 697 N N . SER A 1 87 ? -2.498 -0.203 19.699 1.00 73.81 87 SER A N 1
ATOM 698 C CA . SER A 1 87 ? -3.475 -1.166 20.203 1.00 73.81 87 SER A CA 1
ATOM 699 C C . SER A 1 87 ? -3.517 -1.282 21.724 1.00 73.81 87 SER A C 1
ATOM 701 O O . SER A 1 87 ? -4.557 -1.664 22.256 1.00 73.81 87 SER A O 1
ATOM 703 N N . GLN A 1 88 ? -2.435 -0.947 22.435 1.00 76.38 88 GLN A N 1
ATOM 704 C CA . GLN A 1 88 ? -2.402 -1.021 23.900 1.00 76.38 88 GLN A CA 1
ATOM 705 C C . GLN A 1 88 ? -2.422 0.367 24.529 1.00 76.38 88 GLN A C 1
ATOM 707 O O . GLN A 1 88 ? -3.302 0.654 25.336 1.00 76.38 88 GLN A O 1
ATOM 712 N N . VAL A 1 89 ? -1.481 1.243 24.170 1.00 75.50 89 VAL A N 1
ATOM 713 C CA . VAL A 1 89 ? -1.370 2.553 24.831 1.00 75.50 89 VAL A CA 1
ATOM 714 C C . VAL A 1 89 ? -2.528 3.446 24.401 1.00 75.50 89 VAL A C 1
ATOM 716 O O . VAL A 1 89 ? -3.356 3.854 25.218 1.00 75.50 89 VAL A O 1
ATOM 719 N N . LEU A 1 90 ? -2.649 3.681 23.097 1.00 75.75 90 LEU A N 1
ATOM 720 C CA . LEU A 1 90 ? -3.594 4.660 22.586 1.00 75.75 90 LEU A CA 1
ATOM 721 C C . LEU A 1 90 ? -5.060 4.232 22.729 1.00 75.75 90 LEU A C 1
ATOM 723 O O . LEU A 1 90 ? -5.946 5.049 22.996 1.00 75.75 90 LEU A O 1
ATOM 727 N N . ALA A 1 91 ? -5.311 2.939 22.557 1.00 73.81 91 ALA A N 1
ATOM 728 C CA . ALA A 1 91 ? -6.604 2.308 22.760 1.00 73.81 91 ALA A CA 1
ATOM 729 C C . ALA A 1 91 ? -7.170 2.561 24.164 1.00 73.81 91 ALA A C 1
ATOM 731 O O . ALA A 1 91 ? -8.325 2.976 24.296 1.00 73.81 91 ALA A O 1
ATOM 732 N N . ASN A 1 92 ? -6.333 2.368 25.190 1.00 77.69 92 ASN A N 1
ATOM 733 C CA . ASN A 1 92 ? -6.694 2.580 26.588 1.00 77.69 92 ASN A CA 1
ATOM 734 C C . ASN A 1 92 ? -6.954 4.062 26.884 1.00 77.69 92 ASN A C 1
ATOM 736 O O . ASN A 1 92 ? -7.930 4.393 27.553 1.00 77.69 92 ASN A O 1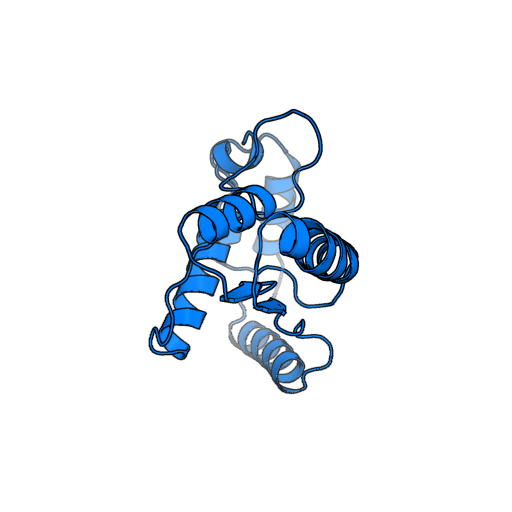
ATOM 740 N N . GLU A 1 93 ? -6.134 4.964 26.340 1.00 83.31 93 GLU A N 1
ATOM 741 C CA . GLU A 1 93 ? -6.313 6.413 26.508 1.00 83.31 93 GLU A CA 1
ATOM 742 C C . GLU A 1 93 ? -7.604 6.937 25.865 1.00 83.31 93 GLU A C 1
ATOM 744 O O . GLU A 1 93 ? -8.222 7.879 26.364 1.00 83.31 93 GLU A O 1
ATOM 749 N N . CYS A 1 94 ? -8.016 6.342 24.743 1.00 84.44 94 CYS A N 1
ATOM 750 C CA . CYS A 1 94 ? -9.149 6.818 23.951 1.00 84.44 94 CYS A CA 1
ATOM 751 C C . CYS A 1 94 ? -10.462 6.065 24.218 1.00 84.44 94 CYS A C 1
ATOM 753 O O . CYS A 1 94 ? -11.480 6.409 23.613 1.00 84.44 94 CYS A O 1
ATOM 755 N N . GLY A 1 95 ? -10.456 5.050 25.087 1.00 84.81 95 GLY A N 1
ATOM 756 C CA . GLY A 1 95 ? -11.635 4.236 25.393 1.00 84.81 95 GLY A CA 1
ATOM 757 C C . GLY A 1 95 ? -12.116 3.383 24.215 1.00 84.81 95 GLY A C 1
ATOM 758 O O . GLY A 1 95 ? -13.327 3.236 24.021 1.00 84.81 95 GLY A O 1
ATOM 759 N N . VAL A 1 96 ? -11.187 2.859 23.406 1.00 87.06 96 VAL A N 1
ATOM 760 C CA . VAL A 1 96 ? -11.509 1.856 22.378 1.00 87.06 96 VAL A CA 1
ATOM 761 C C . VAL A 1 96 ? -11.985 0.579 23.076 1.00 87.06 96 VAL A C 1
ATOM 763 O O . VAL A 1 96 ? -11.429 0.173 24.092 1.00 87.06 96 VAL A O 1
ATOM 766 N N . GLU A 1 97 ? -13.018 -0.062 22.539 1.00 90.50 97 GLU A N 1
ATOM 767 C CA . GLU A 1 97 ? -13.521 -1.335 23.070 1.00 90.50 97 GLU A CA 1
ATOM 768 C C . GLU A 1 97 ? -12.783 -2.505 22.428 1.00 90.50 97 GLU A C 1
ATOM 770 O O . GLU A 1 97 ? -12.365 -3.442 23.108 1.00 90.50 97 GLU A O 1
ATOM 775 N N . ASN A 1 98 ? -12.571 -2.442 21.110 1.00 90.94 98 ASN A N 1
ATOM 776 C CA . ASN A 1 98 ? -11.755 -3.413 20.400 1.00 90.94 98 ASN A CA 1
ATOM 777 C C . ASN A 1 98 ? -10.902 -2.726 19.341 1.00 90.94 98 ASN A C 1
ATOM 779 O O . ASN A 1 98 ? -11.410 -2.058 18.446 1.00 90.94 98 ASN A O 1
ATOM 783 N N . ILE A 1 99 ? -9.604 -2.977 19.383 1.00 91.75 99 ILE A N 1
ATOM 784 C CA . ILE A 1 99 ? -8.706 -2.686 18.278 1.00 91.75 99 ILE A CA 1
ATOM 785 C C . ILE A 1 99 ? -7.942 -3.957 17.957 1.00 91.75 99 ILE A C 1
ATOM 787 O O . ILE A 1 99 ? -7.469 -4.658 18.851 1.00 91.75 99 ILE A O 1
ATOM 791 N N . ARG A 1 100 ? -7.925 -4.323 16.681 1.00 91.81 100 ARG A N 1
ATOM 792 C CA . ARG A 1 100 ? -7.215 -5.508 16.202 1.00 91.81 100 ARG A CA 1
ATOM 793 C C . ARG A 1 100 ? -6.421 -5.142 14.971 1.00 91.81 100 ARG A C 1
ATOM 795 O O . ARG A 1 100 ? -6.767 -4.199 14.266 1.00 91.81 100 ARG A O 1
ATOM 802 N N . ARG A 1 101 ? -5.405 -5.940 14.684 1.00 93.81 101 ARG A N 1
ATOM 803 C CA . ARG A 1 101 ? -4.640 -5.883 13.448 1.00 93.81 101 ARG A CA 1
ATOM 804 C C . ARG A 1 101 ? -4.893 -7.156 12.645 1.00 93.81 101 ARG A C 1
ATOM 806 O O . ARG A 1 101 ? -4.937 -8.246 13.215 1.00 93.81 101 ARG A O 1
ATOM 813 N N . ALA A 1 102 ? -5.095 -7.018 11.339 1.00 96.25 102 ALA A N 1
ATOM 814 C CA . ALA A 1 102 ? -5.081 -8.152 10.425 1.00 96.25 102 ALA A CA 1
ATOM 815 C C . ALA A 1 102 ? -3.659 -8.727 10.335 1.00 96.25 102 ALA A C 1
ATOM 817 O O . ALA A 1 102 ? -2.685 -7.975 10.303 1.00 96.25 102 ALA A O 1
ATOM 818 N N . GLU A 1 103 ? -3.539 -10.052 10.293 1.00 95.88 103 GLU A N 1
ATOM 819 C CA . GLU A 1 103 ? -2.239 -10.705 10.137 1.00 95.88 103 GLU A CA 1
ATOM 820 C C . GLU A 1 103 ? -1.543 -10.218 8.857 1.00 95.88 103 GLU A C 1
ATOM 822 O O . GLU A 1 103 ? -2.185 -10.028 7.818 1.00 95.88 103 GLU A O 1
ATOM 827 N N . SER A 1 104 ? -0.227 -10.018 8.933 1.00 96.06 104 SER A N 1
ATOM 828 C CA . SER A 1 104 ? 0.597 -9.813 7.743 1.00 96.06 104 SER A CA 1
ATOM 829 C C . SER A 1 104 ? 0.519 -11.050 6.838 1.00 96.06 104 SER A C 1
ATOM 831 O O . SER A 1 104 ? 0.231 -12.153 7.301 1.00 96.06 104 SER A O 1
ATOM 833 N N . LEU A 1 105 ? 0.787 -10.904 5.537 1.00 96.81 105 LEU A N 1
ATOM 834 C CA . LEU A 1 105 ? 0.670 -12.036 4.604 1.00 96.81 105 LEU A CA 1
ATOM 835 C C . LEU A 1 105 ? 1.621 -13.184 4.971 1.00 96.81 105 LEU A C 1
ATOM 837 O O . LEU A 1 105 ? 1.244 -14.346 4.814 1.00 96.81 105 LEU A O 1
ATOM 841 N N . ASN A 1 106 ? 2.813 -12.861 5.489 1.00 96.06 106 ASN A N 1
ATOM 842 C CA . ASN A 1 106 ? 3.769 -13.803 6.078 1.00 96.06 106 ASN A CA 1
ATOM 843 C C . ASN A 1 106 ? 3.915 -15.090 5.235 1.00 96.06 106 ASN A C 1
ATOM 845 O O . ASN A 1 106 ? 4.206 -15.032 4.040 1.00 96.06 106 ASN A O 1
ATOM 849 N N . GLY A 1 107 ? 3.719 -16.257 5.854 1.00 96.88 107 GLY A N 1
ATOM 850 C CA . GLY A 1 107 ? 3.838 -17.573 5.227 1.00 96.88 107 GLY A CA 1
ATOM 851 C C . GLY A 1 107 ? 2.555 -18.084 4.573 1.00 96.88 107 GLY A C 1
ATOM 852 O O . GLY A 1 107 ? 2.428 -19.292 4.381 1.00 96.88 107 GLY A O 1
ATOM 853 N N . ASN A 1 108 ? 1.580 -17.220 4.268 1.00 98.12 108 ASN A N 1
ATOM 854 C CA . ASN A 1 108 ? 0.334 -17.658 3.650 1.00 98.12 108 ASN A CA 1
ATOM 855 C C . ASN A 1 108 ? 0.623 -18.321 2.282 1.00 98.12 108 ASN A C 1
ATOM 857 O O . ASN A 1 108 ? 1.117 -17.652 1.370 1.00 98.12 108 ASN A O 1
ATOM 861 N N . PRO A 1 109 ? 0.279 -19.608 2.079 1.00 98.31 109 PRO A N 1
ATOM 862 C CA . PRO A 1 109 ? 0.607 -20.322 0.844 1.00 98.31 109 PRO A CA 1
ATOM 863 C C . PRO A 1 109 ? -0.076 -19.724 -0.394 1.00 98.31 109 PRO A C 1
ATOM 865 O O . PRO A 1 109 ? 0.443 -19.841 -1.506 1.00 98.31 109 PRO A O 1
ATOM 868 N N . LEU A 1 110 ? -1.215 -19.041 -0.225 1.00 98.31 110 LEU A N 1
ATOM 869 C CA . LEU A 1 110 ? -1.866 -18.318 -1.316 1.00 98.31 110 LEU A CA 1
ATOM 870 C C . LEU A 1 110 ? -1.036 -17.110 -1.768 1.00 98.31 110 LEU A C 1
ATOM 872 O O . LEU A 1 110 ? -1.037 -16.791 -2.955 1.00 98.31 110 LEU A O 1
ATOM 876 N N . PHE A 1 111 ? -0.296 -16.473 -0.858 1.00 98.44 111 PHE A N 1
ATOM 877 C CA . PHE A 1 111 ? 0.616 -15.389 -1.210 1.00 98.44 111 PHE A CA 1
ATOM 878 C C . PHE A 1 111 ? 1.820 -15.914 -2.001 1.00 98.44 111 PHE A C 1
ATOM 880 O O . PHE A 1 111 ? 2.138 -15.369 -3.054 1.00 98.44 111 PHE A O 1
ATOM 887 N N . SER A 1 112 ? 2.420 -17.037 -1.590 1.00 98.19 112 SER A N 1
ATOM 888 C CA . SER A 1 112 ? 3.476 -17.692 -2.380 1.00 98.19 112 SER A CA 1
ATOM 889 C C . SER A 1 112 ? 2.985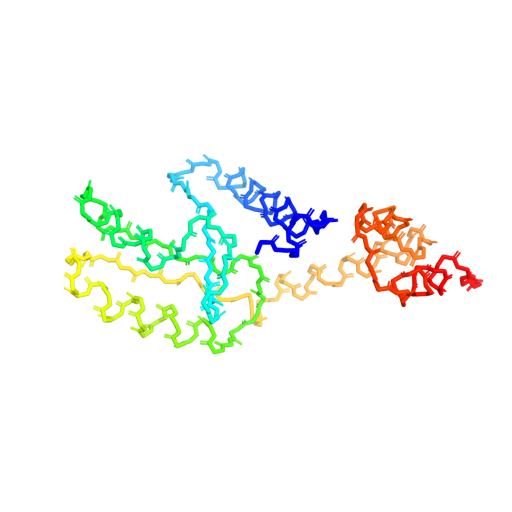 -18.091 -3.776 1.00 98.19 112 SER A C 1
ATOM 891 O O . SER A 1 112 ? 3.694 -17.896 -4.762 1.00 98.19 112 SER A O 1
ATOM 893 N N . LYS A 1 113 ? 1.745 -18.589 -3.881 1.00 98.69 113 LYS A N 1
ATOM 894 C CA . LYS A 1 113 ? 1.104 -18.867 -5.172 1.00 98.69 113 LYS A CA 1
ATOM 895 C C . LYS A 1 113 ? 0.946 -17.598 -6.017 1.00 98.69 113 LYS A C 1
ATOM 897 O O . LYS A 1 113 ? 1.202 -17.654 -7.213 1.00 98.69 113 LYS A O 1
ATOM 902 N N . ALA A 1 114 ? 0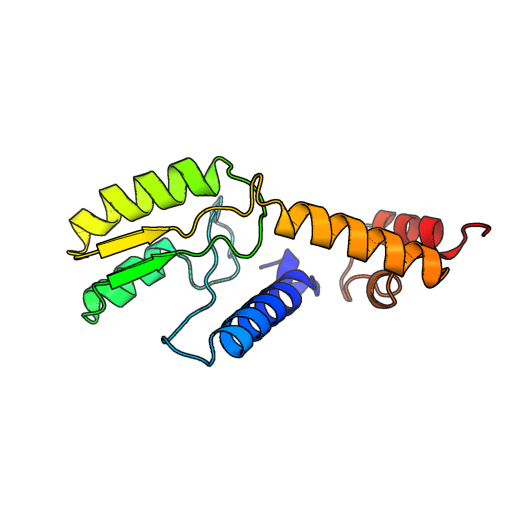.560 -16.473 -5.416 1.00 98.62 114 ALA A N 1
ATOM 903 C CA . ALA A 1 114 ? 0.441 -15.195 -6.118 1.00 98.62 114 ALA A CA 1
ATOM 904 C C . ALA A 1 114 ? 1.795 -14.695 -6.653 1.00 98.62 114 ALA A C 1
ATOM 906 O O . ALA A 1 114 ? 1.865 -14.228 -7.785 1.00 98.62 114 ALA A O 1
ATOM 907 N N . LEU A 1 115 ? 2.882 -14.850 -5.887 1.00 98.75 115 LEU A N 1
ATOM 908 C CA . LEU A 1 115 ? 4.235 -14.529 -6.362 1.00 98.75 115 LEU A CA 1
ATOM 909 C C . LEU A 1 115 ? 4.635 -15.398 -7.562 1.00 98.75 115 LEU A C 1
ATOM 911 O O . LEU A 1 115 ? 5.159 -14.883 -8.549 1.00 98.75 115 LEU A O 1
ATOM 915 N N . ALA A 1 116 ? 4.357 -16.704 -7.499 1.00 98.81 116 ALA A N 1
ATOM 916 C CA . ALA A 1 116 ? 4.618 -17.616 -8.610 1.00 98.81 116 ALA A CA 1
ATOM 917 C C . ALA A 1 116 ? 3.807 -17.243 -9.862 1.00 98.81 116 ALA A C 1
ATOM 919 O O . ALA A 1 116 ? 4.348 -17.252 -10.964 1.00 98.81 116 ALA A O 1
ATOM 920 N N . ASP A 1 117 ? 2.536 -16.875 -9.691 1.00 98.81 117 ASP A N 1
ATOM 921 C CA . ASP A 1 117 ? 1.647 -16.456 -10.778 1.00 98.81 117 ASP A CA 1
ATOM 922 C C . ASP A 1 117 ? 2.108 -15.150 -11.449 1.00 98.81 117 ASP A C 1
ATOM 924 O O . ASP A 1 117 ? 2.112 -15.054 -12.678 1.00 98.81 117 ASP A O 1
ATOM 928 N N . LEU A 1 118 ? 2.585 -14.177 -10.660 1.00 98.75 118 LEU A N 1
ATOM 929 C CA . LEU A 1 118 ? 3.171 -12.934 -11.172 1.00 98.75 118 LEU A CA 1
ATOM 930 C C . LEU A 1 118 ? 4.408 -13.205 -12.035 1.00 98.75 118 LEU A C 1
ATOM 932 O O . LEU A 1 118 ? 4.496 -12.700 -13.153 1.00 98.75 118 LEU A O 1
ATOM 936 N N . VAL A 1 119 ? 5.348 -14.022 -11.544 1.00 98.81 119 VAL A N 1
ATOM 937 C CA . VAL A 1 119 ? 6.568 -14.369 -12.295 1.00 98.81 119 VAL A CA 1
ATOM 938 C C . VAL A 1 119 ? 6.228 -15.177 -13.545 1.00 98.81 119 VAL A C 1
ATOM 940 O O . VAL A 1 119 ? 6.757 -14.897 -14.617 1.00 98.81 119 VAL A O 1
ATOM 943 N N . HIS A 1 120 ? 5.321 -16.148 -13.435 1.00 98.75 120 HIS A N 1
ATOM 944 C CA . HIS A 1 120 ? 4.874 -16.948 -14.570 1.00 98.75 120 HIS A CA 1
ATOM 945 C C . HIS A 1 120 ? 4.250 -16.074 -15.668 1.00 98.75 120 HIS A C 1
ATOM 947 O O . HIS A 1 120 ? 4.659 -16.163 -16.824 1.00 98.75 120 HIS A O 1
ATOM 953 N N . SER A 1 121 ? 3.332 -15.176 -15.303 1.00 98.69 121 SER A N 1
ATOM 954 C CA . SER A 1 121 ? 2.704 -14.237 -16.241 1.00 98.69 121 SER A CA 1
ATOM 955 C C . SER A 1 121 ? 3.723 -13.285 -16.870 1.00 98.69 121 SER A C 1
ATOM 957 O O . SER A 1 121 ? 3.674 -13.027 -18.071 1.00 98.69 121 SER A O 1
ATOM 959 N N . HIS A 1 122 ? 4.686 -12.799 -16.082 1.00 98.62 122 HIS A N 1
ATOM 960 C CA . HIS A 1 122 ? 5.761 -11.940 -16.573 1.00 98.62 122 HIS A CA 1
ATOM 961 C C . HIS A 1 122 ? 6.621 -12.650 -17.628 1.00 98.62 122 HIS A C 1
ATOM 963 O O . HIS A 1 122 ? 6.809 -12.103 -18.714 1.00 98.62 122 HIS A O 1
ATOM 969 N N . ILE A 1 123 ? 7.044 -13.894 -17.371 1.00 98.50 123 ILE A N 1
ATOM 970 C CA . ILE A 1 123 ? 7.780 -14.715 -18.347 1.00 98.50 123 ILE A CA 1
ATOM 971 C C . ILE A 1 123 ? 6.955 -14.904 -19.626 1.00 98.50 123 ILE A C 1
ATOM 973 O O . ILE A 1 123 ? 7.481 -14.745 -20.720 1.00 98.50 123 ILE A O 1
ATOM 977 N N . GLN A 1 124 ? 5.658 -15.206 -19.509 1.00 98.50 124 GLN A N 1
ATOM 978 C CA . GLN A 1 124 ? 4.789 -15.399 -20.678 1.00 98.50 124 GLN A CA 1
ATOM 979 C C . GLN A 1 124 ? 4.605 -14.126 -21.515 1.00 98.50 124 GLN A C 1
ATOM 981 O O . GLN A 1 124 ? 4.421 -14.211 -22.728 1.00 98.50 124 GLN A O 1
ATOM 986 N N . SER A 1 125 ? 4.631 -12.957 -20.877 1.00 98.00 125 SER A N 1
ATOM 987 C CA . SER A 1 125 ? 4.407 -11.671 -21.541 1.00 98.00 125 SER A CA 1
ATOM 988 C C . SER A 1 125 ? 5.597 -11.182 -22.376 1.00 98.00 125 SER A C 1
ATOM 990 O O . SER A 1 125 ? 5.409 -10.330 -23.243 1.00 98.00 125 SER A O 1
ATOM 992 N N . ASN A 1 126 ? 6.812 -11.691 -22.119 1.00 97.12 126 ASN A N 1
ATOM 993 C CA . ASN A 1 126 ? 8.079 -11.146 -22.632 1.00 97.12 126 ASN A CA 1
ATOM 994 C C . ASN A 1 126 ? 8.258 -9.630 -22.382 1.00 97.12 126 ASN A C 1
ATOM 996 O O . ASN A 1 126 ? 9.036 -8.964 -23.070 1.00 97.12 126 ASN A O 1
ATOM 1000 N N . GLU A 1 127 ? 7.543 -9.053 -21.413 1.00 97.75 127 GLU A N 1
ATOM 1001 C CA . GLU A 1 127 ? 7.721 -7.657 -21.027 1.00 97.75 127 GLU A CA 1
ATOM 1002 C C . GLU A 1 127 ? 9.021 -7.489 -20.235 1.00 97.75 127 GLU A C 1
ATOM 1004 O O . GLU A 1 127 ? 9.315 -8.266 -19.336 1.00 97.75 127 GLU A O 1
ATOM 1009 N N . LEU A 1 128 ? 9.785 -6.432 -20.515 1.00 98.25 128 LEU A N 1
ATOM 1010 C CA . LEU A 1 128 ? 11.000 -6.110 -19.751 1.00 98.25 128 LEU A CA 1
ATOM 1011 C C . LEU A 1 128 ? 10.694 -5.348 -18.453 1.00 98.25 128 LEU A C 1
ATOM 1013 O O . LEU A 1 128 ? 11.428 -5.433 -17.471 1.00 98.25 128 LEU A O 1
ATOM 1017 N N . CYS A 1 129 ? 9.619 -4.559 -18.459 1.00 98.38 129 CYS A N 1
ATOM 1018 C CA . CYS A 1 129 ? 9.124 -3.801 -17.318 1.00 98.38 129 CYS A CA 1
ATOM 1019 C C . CYS A 1 129 ? 7.696 -3.309 -17.586 1.00 98.38 129 CYS A C 1
ATOM 1021 O O . CYS A 1 129 ? 7.247 -3.265 -18.731 1.00 98.38 129 CYS A O 1
ATOM 1023 N N . SER A 1 130 ? 7.007 -2.835 -16.546 1.00 98.44 130 SER A N 1
ATOM 1024 C CA . SER A 1 130 ? 5.698 -2.201 -16.717 1.00 98.44 130 SER A CA 1
ATOM 1025 C C . SER A 1 130 ? 5.790 -0.905 -17.534 1.00 98.44 130 SER A C 1
ATOM 1027 O O . SER A 1 130 ? 6.812 -0.208 -17.547 1.00 98.44 130 SER A O 1
ATOM 1029 N N . LYS A 1 131 ? 4.674 -0.508 -18.158 1.00 98.56 131 LYS A N 1
ATOM 1030 C CA . LYS A 1 131 ? 4.579 0.786 -18.851 1.00 98.56 131 LYS A CA 1
ATOM 1031 C C . LYS A 1 131 ? 4.863 1.969 -17.917 1.00 98.56 131 LYS A C 1
ATOM 1033 O O . LYS A 1 131 ? 5.463 2.947 -18.361 1.00 98.56 131 LYS A O 1
ATOM 1038 N N . GLN A 1 132 ? 4.478 1.879 -16.642 1.00 98.62 132 GLN A N 1
ATOM 1039 C CA . GLN A 1 132 ? 4.698 2.946 -15.660 1.00 98.62 132 GLN A CA 1
ATOM 1040 C C . GLN A 1 132 ? 6.181 3.195 -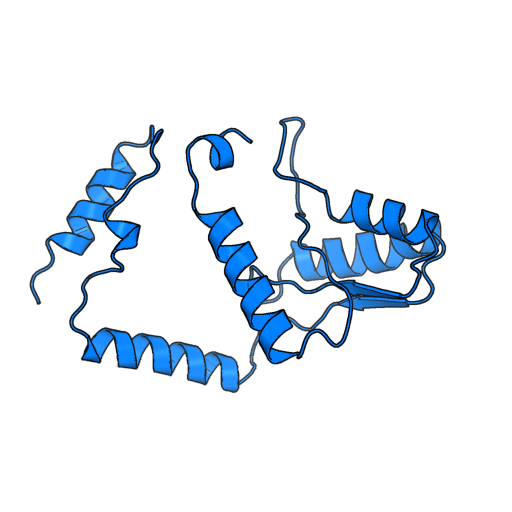15.379 1.00 98.62 132 GLN A C 1
ATOM 1042 O O . GLN A 1 132 ? 6.574 4.351 -15.270 1.00 98.62 132 GLN A O 1
ATOM 1047 N N . LEU A 1 133 ? 7.038 2.163 -15.382 1.00 98.50 133 LEU A N 1
ATOM 1048 C CA . LEU A 1 133 ? 8.482 2.362 -15.179 1.00 98.50 133 LEU A CA 1
ATOM 1049 C C . LEU A 1 133 ? 9.100 3.276 -16.256 1.00 98.50 133 LEU A C 1
ATOM 1051 O O . LEU A 1 133 ? 10.090 3.966 -16.010 1.00 98.50 133 LEU A O 1
ATOM 1055 N N . THR A 1 134 ? 8.494 3.338 -17.448 1.00 98.38 134 THR A N 1
ATOM 1056 C CA . THR A 1 134 ? 8.973 4.200 -18.540 1.00 98.38 134 THR A CA 1
ATOM 1057 C C . THR A 1 134 ? 8.784 5.701 -18.269 1.00 98.38 134 THR A C 1
ATOM 1059 O O . THR A 1 134 ? 9.406 6.531 -18.944 1.00 98.38 134 THR A O 1
ATOM 1062 N N . LEU A 1 135 ? 7.990 6.054 -17.253 1.00 98.50 135 LEU A N 1
ATOM 1063 C CA . LEU A 1 135 ? 7.675 7.414 -16.839 1.00 98.50 135 LEU A CA 1
ATOM 1064 C C . LEU A 1 135 ? 8.231 7.692 -15.434 1.00 98.50 135 LEU A C 1
ATOM 1066 O O . LEU A 1 135 ? 7.668 7.288 -14.423 1.00 98.50 135 LEU A O 1
ATOM 1070 N N . SER A 1 136 ? 9.341 8.426 -15.359 1.00 98.31 136 SER A N 1
ATOM 1071 C CA . SER A 1 136 ? 9.847 8.942 -14.080 1.00 98.31 136 SER A CA 1
ATOM 1072 C C . SER A 1 136 ? 8.923 10.029 -13.517 1.00 98.31 136 SER A C 1
ATOM 1074 O O . SER A 1 136 ? 8.179 10.661 -14.268 1.00 98.31 136 SER A O 1
ATOM 1076 N N . CYS A 1 137 ? 9.019 10.299 -12.210 1.00 98.31 137 CYS A N 1
ATOM 1077 C CA . CYS A 1 137 ? 8.268 11.379 -11.567 1.00 98.31 137 CYS A CA 1
ATOM 1078 C C . CYS A 1 137 ? 8.399 12.712 -12.344 1.00 98.31 137 CYS A C 1
ATOM 1080 O O . CYS A 1 137 ? 9.521 13.066 -12.726 1.00 98.31 137 CYS A O 1
ATOM 1082 N N . PRO A 1 138 ? 7.313 13.491 -12.517 1.00 98.19 138 PRO A N 1
ATOM 1083 C CA . PRO A 1 138 ? 7.336 14.778 -13.219 1.00 98.19 138 PRO A CA 1
ATOM 1084 C C . PRO A 1 138 ? 8.397 15.763 -12.715 1.00 98.19 138 PRO A C 1
ATOM 1086 O O . PRO A 1 138 ? 8.969 16.505 -13.508 1.00 98.19 138 PRO A O 1
ATOM 1089 N N . LEU A 1 139 ? 8.683 15.756 -11.408 1.00 97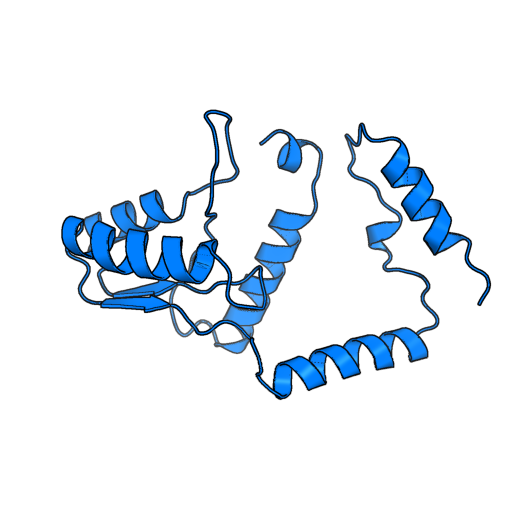.81 139 LEU A N 1
ATOM 1090 C CA . LEU A 1 139 ? 9.697 16.610 -10.778 1.00 97.81 139 LEU A CA 1
ATOM 1091 C C . LEU A 1 139 ? 10.869 15.780 -10.227 1.00 97.81 139 LEU A C 1
ATOM 1093 O O . LEU A 1 139 ? 11.392 16.048 -9.144 1.00 97.81 139 LEU A O 1
ATOM 1097 N N . CYS A 1 140 ? 11.254 14.716 -10.935 1.00 97.50 140 CYS A N 1
ATOM 1098 C CA . CYS A 1 140 ? 12.397 13.894 -10.553 1.00 97.50 140 CYS A CA 1
ATOM 1099 C C . CYS A 1 140 ? 13.704 14.709 -10.587 1.00 97.50 140 CYS A C 1
ATOM 1101 O O . CYS A 1 140 ? 14.055 15.292 -11.609 1.00 97.50 140 CYS A O 1
ATOM 1103 N N . VAL A 1 141 ? 14.446 14.699 -9.476 1.00 96.94 141 VAL A N 1
ATOM 1104 C CA . VAL A 1 141 ? 15.766 15.349 -9.339 1.00 96.94 141 VAL A CA 1
ATOM 1105 C C . VAL A 1 141 ? 16.919 14.348 -9.224 1.00 96.94 141 VAL A C 1
ATOM 1107 O O . VAL A 1 141 ? 18.073 14.747 -9.102 1.00 96.94 141 VAL A O 1
ATOM 1110 N N . ASN A 1 142 ? 16.622 13.045 -9.234 1.00 97.75 142 ASN A N 1
ATOM 1111 C CA . ASN A 1 142 ? 17.633 12.000 -9.129 1.00 97.75 142 ASN A CA 1
ATOM 1112 C C . ASN A 1 142 ? 18.020 11.508 -10.537 1.00 97.75 142 ASN A C 1
ATOM 1114 O O . ASN A 1 142 ? 17.197 10.857 -11.188 1.00 97.75 142 ASN A O 1
ATOM 1118 N N . PRO A 1 143 ? 19.254 11.765 -11.013 1.00 96.44 143 PRO A N 1
ATOM 1119 C CA . PRO A 1 143 ? 19.674 11.359 -12.355 1.00 96.44 143 PRO A CA 1
ATOM 1120 C C . PRO A 1 143 ? 19.644 9.835 -12.551 1.00 96.44 143 PRO A C 1
ATOM 1122 O O . PRO A 1 143 ? 19.375 9.364 -13.654 1.00 96.44 143 PRO A O 1
ATOM 1125 N N . VAL A 1 144 ? 19.824 9.058 -11.476 1.00 98.44 144 VAL A N 1
ATOM 1126 C CA . VAL A 1 144 ? 19.860 7.588 -11.524 1.00 98.44 144 VAL A CA 1
ATOM 1127 C C . VAL A 1 144 ? 18.517 6.993 -11.952 1.00 98.44 144 VAL A C 1
ATOM 1129 O O . VAL A 1 144 ? 18.497 5.952 -12.598 1.00 98.44 144 VAL A O 1
ATOM 1132 N N . CYS A 1 145 ? 17.388 7.665 -11.689 1.00 98.12 145 CYS A N 1
ATOM 1133 C CA . CYS A 1 145 ? 16.068 7.160 -12.087 1.00 98.12 145 CYS A CA 1
ATOM 1134 C C . CYS A 1 145 ? 15.966 6.917 -13.600 1.00 98.12 145 CYS A C 1
ATOM 1136 O O . CYS A 1 145 ? 15.342 5.949 -14.036 1.00 98.12 145 CYS A O 1
ATOM 1138 N N . ARG A 1 146 ? 16.591 7.784 -14.408 1.00 97.62 146 ARG A N 1
ATOM 1139 C CA . ARG A 1 146 ? 16.612 7.623 -15.864 1.00 97.62 146 ARG A CA 1
ATOM 1140 C C . ARG A 1 146 ? 17.510 6.464 -16.278 1.00 97.62 146 ARG A C 1
ATOM 1142 O O . ARG A 1 146 ? 17.090 5.678 -17.119 1.00 97.62 146 ARG A O 1
ATOM 1149 N N . GLU A 1 147 ? 18.688 6.350 -15.675 1.00 98.44 147 GLU A N 1
ATOM 1150 C CA . GLU A 1 147 ? 19.640 5.276 -15.970 1.00 98.44 147 GLU A CA 1
ATOM 1151 C C . GLU A 1 147 ? 19.056 3.903 -15.628 1.00 98.44 147 GLU A C 1
ATOM 1153 O O . GLU A 1 147 ? 19.103 2.993 -16.449 1.00 98.44 147 GLU A O 1
ATOM 1158 N N . THR A 1 148 ? 18.391 3.767 -14.476 1.00 98.50 148 THR A N 1
ATOM 1159 C CA . THR A 1 148 ? 17.686 2.533 -14.101 1.00 98.50 148 THR A CA 1
ATOM 1160 C C . THR A 1 148 ? 16.567 2.192 -15.085 1.00 98.50 148 THR A C 1
ATOM 1162 O O . THR A 1 148 ? 16.441 1.043 -15.497 1.00 98.50 148 THR A O 1
ATOM 1165 N N . LYS A 1 149 ? 15.769 3.175 -15.521 1.00 98.12 149 LYS A N 1
ATOM 1166 C CA . LYS A 1 149 ? 14.750 2.948 -16.558 1.00 98.12 149 LYS A CA 1
ATOM 1167 C C . LYS A 1 149 ? 15.384 2.450 -17.862 1.00 98.12 149 LYS A C 1
ATOM 1169 O O . LYS A 1 149 ? 14.905 1.478 -18.447 1.00 98.12 149 LYS A O 1
ATOM 1174 N N . SER A 1 150 ? 16.435 3.122 -18.332 1.00 98.19 150 SER A N 1
ATOM 1175 C CA . SER A 1 150 ? 17.144 2.747 -19.559 1.00 98.19 150 SER A CA 1
ATOM 1176 C C . SER A 1 150 ? 17.729 1.340 -19.452 1.00 98.19 150 SER A C 1
ATOM 1178 O O . SER A 1 150 ? 17.619 0.572 -20.403 1.00 98.19 150 SER A O 1
ATOM 1180 N N . PHE A 1 151 ? 18.269 0.982 -18.282 1.00 98.50 151 PHE A N 1
ATOM 1181 C CA . PHE A 1 151 ? 18.804 -0.347 -18.007 1.00 98.50 151 PHE A CA 1
ATOM 1182 C C . PHE A 1 151 ? 17.774 -1.446 -18.282 1.00 98.50 151 PHE A C 1
ATOM 1184 O O . PHE A 1 151 ? 18.081 -2.355 -19.042 1.00 98.50 151 PHE A O 1
ATOM 1191 N N . PHE A 1 152 ? 16.554 -1.354 -17.742 1.00 98.38 152 PHE A N 1
ATOM 1192 C CA . PHE A 1 152 ? 15.526 -2.378 -17.980 1.00 98.38 152 PHE A CA 1
ATOM 1193 C C . PHE A 1 152 ? 14.971 -2.341 -19.406 1.00 98.38 152 PHE A C 1
ATOM 1195 O O . PHE A 1 152 ? 14.826 -3.377 -20.041 1.00 98.38 152 PHE A O 1
ATOM 1202 N N . THR A 1 153 ? 14.689 -1.150 -19.937 1.00 97.94 153 THR A N 1
ATOM 1203 C CA . THR A 1 153 ? 14.050 -1.006 -21.261 1.00 97.94 153 THR A CA 1
ATOM 1204 C C . THR A 1 153 ? 14.958 -1.353 -22.443 1.00 97.94 153 THR A C 1
ATOM 1206 O O . THR A 1 153 ? 14.451 -1.547 -23.544 1.00 97.94 153 THR A O 1
ATOM 1209 N N . SER A 1 154 ? 16.274 -1.445 -22.226 1.00 97.25 154 SER A N 1
ATOM 1210 C CA . SER A 1 154 ? 17.271 -1.746 -23.267 1.00 97.25 154 SER A CA 1
ATOM 1211 C C . SER A 1 154 ? 17.845 -3.165 -23.171 1.00 97.25 154 SER A C 1
ATOM 1213 O O . SER A 1 154 ? 18.841 -3.455 -23.831 1.00 97.25 154 SER A O 1
ATOM 1215 N N . GLN A 1 155 ? 17.275 -4.034 -22.328 1.00 97.12 155 GLN A N 1
ATOM 1216 C CA . GLN A 1 155 ? 17.732 -5.421 -22.210 1.00 97.12 155 GLN A CA 1
ATOM 1217 C C . GLN A 1 155 ? 17.492 -6.201 -23.506 1.00 97.12 155 GLN A C 1
ATOM 1219 O O . GLN A 1 155 ? 16.502 -5.991 -24.208 1.00 97.12 155 GLN A O 1
ATOM 1224 N N . GLN A 1 156 ? 18.400 -7.130 -23.796 1.00 92.31 156 GLN A N 1
ATOM 1225 C CA . GLN A 1 156 ? 18.201 -8.128 -24.838 1.00 92.31 156 GLN A CA 1
ATOM 1226 C C . GLN A 1 156 ? 17.335 -9.265 -24.277 1.00 92.31 156 GLN A C 1
ATOM 1228 O O . GLN A 1 156 ? 17.608 -9.750 -23.179 1.00 92.31 156 GLN A O 1
ATOM 1233 N N . LEU A 1 157 ? 16.297 -9.650 -25.025 1.00 82.44 157 LEU A N 1
ATOM 1234 C CA . LEU A 1 157 ? 15.454 -10.819 -24.745 1.00 82.44 157 LEU A CA 1
ATOM 1235 C C . LEU A 1 157 ? 16.133 -12.119 -25.192 1.00 82.44 157 LEU A C 1
ATOM 1237 O O . LEU A 1 157 ? 16.829 -12.087 -26.237 1.00 82.44 157 LEU A O 1
#

pLDDT: mean 93.17, std 7.56, range [70.25, 98.81]

Secondary structure (DSSP, 8-state):
-HHHHTT-SHHHHHHHHHHHHHHHTTT-S-----B----SSS--SSSBHHHHHHHHHTTT--EEEE---S-SS--HIIIIIIIIIIIIIIHHHHT-SEEEEPPPSTT-HHHHHHHHHHHHHHHHHT-SS-TGGGS--TT---THHHHHHHHHHT---

Radius of gyration: 19.12 Å; chains: 1; bounding box: 39×38×51 Å